Protein AF-A0A2D5C8Q0-F1 (afdb_monomer_lite)

pLDDT: mean 95.27, std 5.92, range [51.84, 98.5]

Foldseek 3Di:
DFFEAAQELLFDQPDHDQQFDDDLQDLSVVVSLVVLVVVLPDDGQWYHYNDDDIDRPSNVRSVVNNVVLVVLLVQLLVVQVVDKDFLLRSLCSSPVDDDDPVVSVSSSRSSSSSLSNCVVVVQKDWDADPNTTIIHGHDDD

Sequence (141 aa):
ASKIIFSGDHILPKITPFIPTESKDSDMLAKYTESLDKVDKIKHDIIAPGHGDLISEPHNRIKQMKLHHKRRSEKILTILEQKSFTGWEMVNNVFPRKLDDMNLRLAFQETMAHLKYLENLGKVKQEEVHKVSHWSKTRQV

Radius of gyration: 16.88 Å; chains: 1; bounding box: 46×29×52 Å

Secondary structure (DSSP, 8-state):
---EEEEETSS-SSSPPP----STT--HHHHHHHHHHHHHTS--SEEEESSSS-BSSHHHHHHHHHHHHHHHHHHHHHHTTT--EEHHHHHHHHS-S---HHHHHHHHHHHHHHHHHHHHTTSEEEEEETTEEEEEEPPP-

Structure (mmCIF, N/CA/C/O backbone):
data_AF-A0A2D5C8Q0-F1
#
_entry.id   AF-A0A2D5C8Q0-F1
#
loop_
_atom_site.group_PDB
_atom_site.id
_atom_site.type_symbol
_atom_site.label_atom_id
_atom_site.label_alt_id
_atom_site.label_comp_id
_atom_site.label_asym_id
_atom_site.label_entity_id
_atom_site.label_seq_id
_atom_site.pdbx_PDB_ins_code
_atom_site.Cartn_x
_atom_site.Cartn_y
_atom_site.Cartn_z
_atom_site.occupancy
_atom_site.B_iso_or_equiv
_atom_site.auth_seq_id
_atom_site.auth_comp_id
_atom_site.auth_asym_id
_atom_site.auth_atom_id
_atom_site.pdbx_PDB_model_num
ATOM 1 N N . ALA A 1 1 ? 21.296 0.421 -27.599 1.00 71.12 1 ALA A N 1
ATOM 2 C CA . ALA A 1 1 ? 21.710 0.298 -26.188 1.00 71.12 1 ALA A CA 1
ATOM 3 C C . ALA A 1 1 ? 20.459 0.133 -25.340 1.00 71.12 1 ALA A C 1
ATOM 5 O O . ALA A 1 1 ? 19.523 0.899 -25.558 1.00 71.12 1 ALA A O 1
ATOM 6 N N . SER A 1 2 ? 20.420 -0.859 -24.449 1.00 77.44 2 SER A N 1
ATOM 7 C CA . SER A 1 2 ? 19.283 -1.066 -23.542 1.00 77.44 2 SER A CA 1
ATOM 8 C C . SER A 1 2 ? 19.240 0.027 -22.474 1.00 77.44 2 SER A C 1
ATOM 10 O O . SER A 1 2 ? 20.286 0.457 -21.984 1.00 77.44 2 SER A O 1
ATOM 12 N N . LYS A 1 3 ? 18.042 0.481 -22.108 1.00 93.31 3 LYS A N 1
ATOM 13 C CA . LYS A 1 3 ? 17.818 1.451 -21.030 1.00 93.31 3 LYS A CA 1
ATOM 14 C C . LYS A 1 3 ? 17.546 0.710 -19.724 1.00 93.31 3 LYS A C 1
ATOM 16 O O . LYS A 1 3 ? 16.536 0.018 -19.610 1.00 93.31 3 LYS A O 1
ATOM 21 N N . ILE A 1 4 ? 18.440 0.866 -18.751 1.00 96.88 4 ILE A N 1
ATOM 22 C CA . ILE A 1 4 ? 18.385 0.166 -17.461 1.00 96.88 4 ILE A CA 1
ATOM 23 C C . ILE A 1 4 ? 18.072 1.166 -16.347 1.00 96.88 4 ILE A C 1
ATOM 25 O O . ILE A 1 4 ? 18.686 2.231 -16.283 1.00 96.88 4 ILE A O 1
ATOM 29 N N . ILE A 1 5 ? 17.144 0.808 -15.459 1.00 97.31 5 ILE A N 1
ATOM 30 C CA . ILE A 1 5 ? 16.885 1.524 -14.203 1.00 97.31 5 ILE A CA 1
ATOM 31 C C . ILE A 1 5 ? 17.461 0.717 -13.043 1.00 97.31 5 ILE A C 1
ATOM 33 O O . ILE A 1 5 ? 17.145 -0.459 -12.899 1.00 97.31 5 ILE A O 1
ATOM 37 N N . PHE A 1 6 ? 18.246 1.357 -12.181 1.00 97.75 6 PHE A N 1
ATOM 38 C CA . PHE A 1 6 ? 18.672 0.783 -10.905 1.00 97.75 6 PHE A CA 1
ATOM 39 C C . PHE A 1 6 ? 17.664 1.188 -9.825 1.00 97.75 6 PHE A C 1
ATOM 41 O O . PHE A 1 6 ? 17.604 2.358 -9.454 1.00 97.75 6 PHE A O 1
ATOM 48 N N . SER A 1 7 ? 16.825 0.256 -9.366 1.00 97.44 7 SER A N 1
ATOM 49 C CA . SER A 1 7 ? 15.683 0.575 -8.489 1.00 97.44 7 SER A CA 1
ATOM 50 C C . SER A 1 7 ? 15.983 0.483 -6.995 1.00 97.44 7 SER A C 1
ATOM 52 O O . SER A 1 7 ? 15.165 0.941 -6.194 1.00 97.44 7 SER A O 1
ATOM 54 N N . GLY A 1 8 ? 17.102 -0.132 -6.596 1.00 97.44 8 GLY A N 1
ATOM 55 C CA . GLY A 1 8 ? 17.313 -0.510 -5.196 1.00 97.44 8 GLY A CA 1
ATOM 56 C C . GLY A 1 8 ? 16.127 -1.342 -4.690 1.00 97.44 8 GLY A C 1
ATOM 57 O O . GLY A 1 8 ? 15.669 -2.253 -5.384 1.00 97.44 8 GLY A O 1
ATOM 58 N N . ASP A 1 9 ? 15.576 -0.970 -3.536 1.00 96.81 9 ASP A N 1
ATOM 59 C CA . ASP A 1 9 ? 14.424 -1.659 -2.933 1.00 96.81 9 ASP A CA 1
ATOM 60 C C . ASP A 1 9 ? 13.070 -1.155 -3.431 1.00 96.81 9 ASP A C 1
ATOM 62 O O . ASP A 1 9 ? 12.028 -1.698 -3.071 1.00 96.81 9 ASP A O 1
ATOM 66 N N . HIS A 1 10 ? 13.045 -0.130 -4.285 1.00 97.62 10 HIS A N 1
ATOM 67 C CA . HIS A 1 10 ? 11.788 0.456 -4.740 1.00 97.62 10 HIS A CA 1
ATOM 68 C C . HIS A 1 10 ? 10.932 -0.546 -5.534 1.00 97.62 10 HIS A C 1
ATOM 70 O O . HIS A 1 10 ? 9.710 -0.620 -5.362 1.00 97.62 10 HIS A O 1
ATOM 76 N N . ILE A 1 11 ? 11.589 -1.337 -6.386 1.00 98.19 11 ILE A N 1
ATOM 77 C CA . ILE A 1 11 ? 10.983 -2.375 -7.222 1.00 98.19 11 ILE A CA 1
ATOM 78 C C . ILE A 1 11 ? 11.837 -3.629 -7.077 1.00 98.19 11 ILE A C 1
ATOM 80 O O . ILE A 1 11 ? 13.010 -3.617 -7.443 1.00 98.19 11 ILE A O 1
ATOM 84 N N . LEU A 1 12 ? 11.228 -4.695 -6.559 1.00 98.25 12 LEU A N 1
ATOM 85 C CA . LEU A 1 12 ? 11.859 -5.988 -6.295 1.00 98.25 12 LEU A CA 1
ATOM 86 C C . LEU A 1 12 ? 11.144 -7.088 -7.090 1.00 98.25 12 LEU A C 1
ATOM 88 O O . LEU A 1 12 ? 9.927 -7.001 -7.266 1.00 98.25 12 LEU A O 1
ATOM 92 N N . PRO A 1 13 ? 11.839 -8.148 -7.539 1.00 97.44 13 PRO A N 1
ATOM 93 C CA . PRO A 1 13 ? 11.290 -9.117 -8.491 1.00 97.44 13 PRO A CA 1
ATOM 94 C C . PRO A 1 13 ? 10.224 -10.039 -7.884 1.00 97.44 13 PRO A C 1
ATOM 96 O O . PRO A 1 13 ? 9.270 -10.413 -8.563 1.00 97.44 13 PRO A O 1
ATOM 99 N N . LYS A 1 14 ? 10.363 -10.403 -6.602 1.00 95.56 14 LYS A N 1
ATOM 100 C CA . LYS A 1 14 ? 9.512 -11.412 -5.940 1.00 95.56 14 LYS A CA 1
ATOM 101 C C . LYS A 1 14 ? 8.579 -10.793 -4.901 1.00 95.56 14 LYS A C 1
ATOM 103 O O . LYS A 1 14 ? 7.361 -10.946 -4.989 1.00 95.56 14 LYS A O 1
ATOM 108 N N . ILE A 1 15 ? 9.129 -10.029 -3.962 1.00 95.56 15 ILE A N 1
ATOM 109 C CA . ILE A 1 15 ? 8.391 -9.421 -2.844 1.00 95.56 15 ILE A CA 1
ATOM 110 C C . ILE A 1 15 ? 8.034 -7.954 -3.114 1.00 95.56 15 ILE A C 1
ATOM 112 O O . ILE A 1 15 ? 8.573 -7.337 -4.033 1.00 95.56 15 ILE A O 1
ATOM 116 N N . THR A 1 16 ? 7.118 -7.398 -2.325 1.00 96.38 16 THR A N 1
ATOM 117 C CA . THR A 1 16 ? 6.958 -5.944 -2.200 1.00 96.38 16 THR A CA 1
ATOM 118 C C . THR A 1 16 ? 7.882 -5.428 -1.099 1.00 96.38 16 THR A C 1
ATOM 120 O O . THR A 1 16 ? 8.072 -6.140 -0.108 1.00 96.38 16 THR A O 1
ATOM 123 N N . PRO A 1 17 ? 8.463 -4.227 -1.244 1.00 96.25 17 PRO A N 1
ATOM 124 C CA . PRO A 1 17 ? 9.212 -3.618 -0.160 1.00 96.25 17 PRO A CA 1
ATOM 125 C C . PRO A 1 17 ? 8.290 -3.303 1.015 1.00 96.25 17 PRO A C 1
ATOM 127 O O . PRO A 1 17 ? 7.077 -3.134 0.861 1.00 96.25 17 PRO A O 1
ATOM 130 N N . PHE A 1 18 ? 8.890 -3.213 2.194 1.00 95.06 18 PHE A N 1
ATOM 131 C CA . PHE A 1 18 ? 8.200 -2.762 3.390 1.00 95.06 18 PHE A CA 1
ATOM 132 C C . PHE A 1 18 ? 7.789 -1.288 3.248 1.00 95.06 18 PHE A C 1
ATOM 134 O O . PHE A 1 18 ? 8.594 -0.455 2.831 1.00 95.06 18 PHE A O 1
ATOM 141 N N . ILE A 1 19 ? 6.546 -0.967 3.621 1.00 95.69 19 ILE A N 1
ATOM 142 C CA . ILE A 1 19 ? 6.030 0.407 3.647 1.00 95.69 19 ILE A CA 1
ATOM 143 C C . ILE A 1 19 ? 6.006 0.888 5.102 1.00 95.69 19 ILE A C 1
ATOM 145 O O . ILE A 1 19 ? 5.128 0.469 5.862 1.00 95.69 19 ILE A O 1
ATOM 149 N N . PRO A 1 20 ? 6.964 1.735 5.518 1.00 92.06 20 PRO A N 1
ATOM 150 C CA . PRO A 1 20 ? 7.032 2.211 6.890 1.00 92.06 20 PRO A CA 1
ATOM 151 C C . PRO A 1 20 ? 5.951 3.251 7.181 1.00 92.06 20 PRO A C 1
ATOM 153 O O . PRO A 1 20 ? 5.450 3.931 6.286 1.00 92.06 20 PRO A O 1
ATOM 156 N N . THR A 1 21 ? 5.664 3.440 8.465 1.00 91.69 21 THR A N 1
ATOM 157 C CA . THR A 1 21 ? 5.016 4.659 8.960 1.00 91.69 21 THR A CA 1
ATOM 158 C C . THR A 1 21 ? 6.089 5.641 9.410 1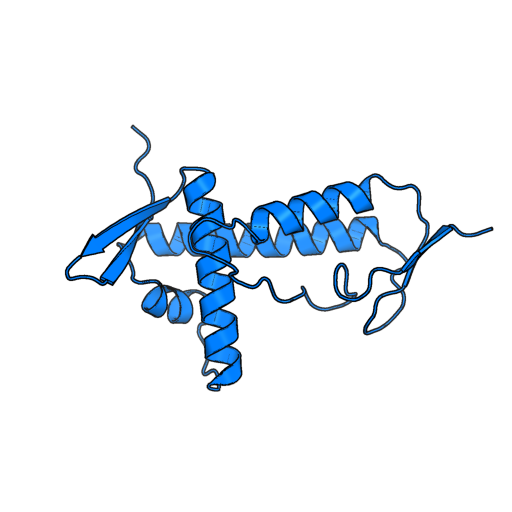.00 91.69 21 THR A C 1
ATOM 160 O O . THR A 1 21 ? 6.951 5.275 10.205 1.00 91.69 21 THR A O 1
ATOM 163 N N . GLU A 1 22 ? 6.030 6.880 8.936 1.00 88.75 22 GLU A N 1
ATOM 164 C CA . GLU A 1 22 ? 6.997 7.931 9.293 1.00 88.75 22 GLU A CA 1
ATOM 165 C C . GLU A 1 22 ? 6.438 8.873 10.370 1.00 88.75 22 GLU A C 1
ATOM 167 O O . GLU A 1 22 ? 7.084 9.151 11.376 1.00 88.75 22 GLU A O 1
ATOM 172 N N . SER A 1 23 ? 5.201 9.328 10.181 1.00 89.75 23 SER A N 1
ATOM 173 C CA . SER A 1 23 ? 4.454 10.168 11.116 1.00 89.75 23 SER A CA 1
ATOM 174 C C . SER A 1 23 ? 2.962 9.838 11.020 1.00 89.75 23 SER A C 1
ATOM 176 O O . SER A 1 23 ? 2.547 9.110 10.116 1.00 89.75 23 SER A O 1
ATOM 178 N N . LYS A 1 24 ? 2.141 10.376 11.934 1.00 79.94 24 LYS A N 1
ATOM 179 C CA . LYS A 1 24 ? 0.680 10.161 11.920 1.00 79.94 24 LYS A CA 1
ATOM 180 C C . LYS A 1 24 ? 0.004 10.676 10.642 1.00 79.94 24 LYS A C 1
ATOM 182 O O . LYS A 1 24 ? -1.016 10.129 10.229 1.00 79.94 24 LYS A O 1
ATOM 187 N N . ASP A 1 25 ? 0.592 11.685 10.008 1.00 84.56 25 ASP A N 1
ATOM 188 C CA . ASP A 1 25 ? 0.016 12.353 8.839 1.00 84.56 25 ASP A CA 1
ATOM 189 C C . ASP A 1 25 ? 0.632 11.880 7.512 1.00 84.56 25 ASP A C 1
ATOM 191 O O . ASP A 1 25 ? 0.117 12.200 6.442 1.00 84.56 25 ASP A O 1
ATOM 195 N N . SER A 1 26 ? 1.719 11.099 7.553 1.00 92.25 26 SER A N 1
ATOM 196 C CA . SER A 1 26 ? 2.435 10.667 6.347 1.00 92.25 26 SER A CA 1
ATOM 197 C C . SER A 1 26 ? 1.730 9.494 5.660 1.00 92.25 26 SER A C 1
ATOM 199 O O . SER A 1 26 ? 1.661 8.386 6.193 1.00 92.25 26 SER A O 1
ATOM 201 N N . ASP A 1 27 ? 1.266 9.718 4.430 1.00 97.25 27 ASP A N 1
ATOM 202 C CA . ASP A 1 27 ? 0.737 8.667 3.558 1.00 97.25 27 ASP A CA 1
ATOM 203 C C . ASP A 1 27 ? 1.848 8.006 2.737 1.00 97.25 27 ASP A C 1
ATOM 205 O O . ASP A 1 27 ? 2.064 8.285 1.553 1.00 97.25 27 ASP A O 1
ATOM 209 N N . MET A 1 28 ? 2.612 7.141 3.399 1.00 97.62 28 MET A N 1
ATOM 210 C CA . MET A 1 28 ? 3.742 6.462 2.764 1.00 97.62 28 MET A CA 1
ATOM 211 C C . MET A 1 28 ? 3.305 5.496 1.661 1.00 97.62 28 MET A C 1
ATOM 213 O O . MET A 1 28 ? 4.045 5.306 0.695 1.00 97.62 28 MET A O 1
ATOM 217 N N . LEU A 1 29 ? 2.099 4.927 1.756 1.00 98.12 29 LEU A N 1
ATOM 218 C CA . LEU A 1 29 ? 1.581 4.046 0.717 1.00 98.12 29 LEU A CA 1
ATOM 219 C C . LEU A 1 29 ? 1.176 4.835 -0.536 1.00 98.12 29 LEU A C 1
ATOM 221 O O . LEU A 1 29 ? 1.554 4.423 -1.633 1.00 98.12 29 LEU A O 1
ATOM 225 N N . ALA A 1 30 ? 0.493 5.981 -0.401 1.00 98.00 30 ALA A N 1
ATOM 226 C CA . ALA A 1 30 ? 0.219 6.860 -1.542 1.00 98.00 30 ALA A CA 1
ATOM 227 C C . ALA A 1 30 ? 1.524 7.270 -2.232 1.00 98.00 30 ALA A C 1
ATOM 229 O O . ALA A 1 30 ? 1.703 6.967 -3.413 1.00 98.00 30 ALA A O 1
ATOM 230 N N . LYS A 1 31 ? 2.483 7.826 -1.473 1.00 97.75 31 LYS A N 1
ATOM 231 C CA . LYS A 1 31 ? 3.805 8.233 -1.985 1.00 97.75 31 LYS A CA 1
ATOM 232 C C . LYS A 1 31 ? 4.511 7.095 -2.727 1.00 97.75 31 LYS A C 1
ATOM 234 O O . LYS A 1 31 ? 5.072 7.306 -3.802 1.00 97.75 31 LYS A O 1
ATOM 239 N N . TYR A 1 32 ? 4.475 5.883 -2.172 1.00 98.25 32 TYR A N 1
ATOM 240 C CA . TYR A 1 32 ? 5.070 4.709 -2.802 1.00 98.25 32 TYR A CA 1
ATOM 241 C C . TYR A 1 32 ? 4.382 4.352 -4.125 1.00 98.25 32 TYR A C 1
ATOM 243 O O . TYR A 1 32 ? 5.057 4.197 -5.144 1.00 98.25 32 TYR A O 1
ATOM 251 N N . THR A 1 33 ? 3.048 4.266 -4.141 1.00 98.00 33 THR A N 1
ATOM 252 C CA . THR A 1 33 ? 2.297 3.930 -5.364 1.00 98.00 33 THR A CA 1
ATOM 253 C C . THR A 1 33 ? 2.408 5.000 -6.452 1.00 98.00 33 THR A C 1
ATOM 255 O O . THR A 1 33 ? 2.520 4.657 -7.626 1.00 98.00 33 THR A O 1
ATOM 258 N N . GLU A 1 34 ? 2.477 6.279 -6.082 1.00 98.06 34 GLU A N 1
ATOM 259 C CA . GLU A 1 34 ? 2.757 7.379 -7.009 1.00 98.06 34 GLU A CA 1
ATOM 260 C C . GLU A 1 34 ? 4.183 7.313 -7.562 1.00 98.06 34 GLU A C 1
ATOM 262 O O . GLU A 1 34 ? 4.419 7.614 -8.731 1.00 98.06 34 GLU A O 1
ATOM 267 N N . SER A 1 35 ? 5.155 6.910 -6.740 1.00 98.19 35 SER A N 1
ATOM 268 C CA . SER A 1 35 ? 6.530 6.705 -7.195 1.00 98.19 35 SER A CA 1
ATOM 269 C C . SER A 1 35 ? 6.627 5.550 -8.194 1.00 98.19 35 SER A C 1
ATOM 271 O O . SER A 1 35 ? 7.302 5.692 -9.213 1.00 98.19 35 SER A O 1
ATOM 273 N N . LEU A 1 36 ? 5.883 4.459 -7.978 1.00 98.31 36 LEU A N 1
ATOM 274 C CA . LEU A 1 36 ? 5.763 3.387 -8.969 1.00 98.31 36 LEU A CA 1
ATOM 275 C C . LEU A 1 36 ? 5.226 3.918 -10.309 1.00 98.31 36 LEU A C 1
ATOM 277 O O . LEU A 1 36 ? 5.764 3.569 -11.358 1.00 98.31 36 LEU A O 1
ATOM 281 N N . ASP A 1 37 ? 4.234 4.815 -10.284 1.00 98.25 37 ASP A N 1
ATOM 282 C CA . ASP A 1 37 ? 3.687 5.444 -11.496 1.00 98.25 37 ASP A CA 1
ATOM 283 C C . ASP A 1 37 ? 4.678 6.365 -12.209 1.00 98.25 37 ASP A C 1
ATOM 285 O O . ASP A 1 37 ? 4.622 6.510 -13.431 1.00 98.25 37 ASP A O 1
ATOM 289 N N . LYS A 1 38 ? 5.601 6.991 -11.473 1.00 97.94 38 LYS A N 1
ATOM 290 C CA . LYS A 1 38 ? 6.691 7.765 -12.082 1.00 97.94 38 LYS A CA 1
ATOM 291 C C . LYS A 1 38 ? 7.641 6.846 -12.841 1.00 97.94 38 LYS A C 1
ATOM 293 O O . LYS A 1 38 ? 7.981 7.165 -13.976 1.00 97.94 38 LYS A O 1
ATOM 298 N N . VAL A 1 39 ? 8.027 5.710 -12.254 1.00 97.12 39 VAL A N 1
ATOM 299 C CA . VAL A 1 39 ? 8.915 4.740 -12.917 1.00 97.12 39 VAL A CA 1
ATOM 300 C C . VAL A 1 39 ? 8.232 4.099 -14.126 1.00 97.12 39 VAL A C 1
ATOM 302 O O . VAL A 1 39 ? 8.850 4.001 -15.183 1.00 97.12 39 VAL A O 1
ATOM 305 N N . ASP A 1 40 ? 6.948 3.748 -14.016 1.00 96.94 40 ASP A N 1
ATOM 306 C CA . ASP A 1 40 ? 6.173 3.122 -15.100 1.00 96.94 40 ASP A CA 1
ATOM 307 C C . ASP A 1 40 ? 6.075 4.006 -16.358 1.00 96.94 40 ASP A C 1
ATOM 309 O O . ASP A 1 40 ? 5.959 3.503 -17.472 1.00 96.94 40 ASP A O 1
ATOM 313 N N . LYS A 1 41 ? 6.169 5.334 -16.199 1.00 96.50 41 LYS A N 1
ATOM 314 C CA . LYS A 1 41 ? 6.152 6.308 -17.306 1.00 96.50 41 LYS A CA 1
ATOM 315 C C . LYS A 1 41 ? 7.511 6.507 -17.982 1.00 96.50 41 LYS A C 1
ATOM 317 O O . LYS A 1 41 ? 7.570 7.089 -19.066 1.00 96.50 41 LYS A O 1
ATOM 322 N N . ILE A 1 42 ? 8.611 6.077 -17.362 1.00 94.50 42 ILE A N 1
ATOM 323 C CA . ILE A 1 42 ? 9.951 6.206 -17.945 1.00 94.50 42 ILE A CA 1
ATOM 324 C C . ILE A 1 42 ? 10.113 5.134 -19.023 1.00 94.50 42 ILE A C 1
ATOM 326 O O . ILE A 1 42 ? 9.784 3.975 -18.806 1.00 94.50 42 ILE A O 1
ATOM 330 N N . LYS A 1 43 ? 10.683 5.478 -20.182 1.00 93.00 43 LYS A N 1
ATOM 331 C CA . LYS A 1 43 ? 11.044 4.474 -21.194 1.00 93.00 43 LYS A CA 1
ATOM 332 C C . LYS A 1 43 ? 12.283 3.698 -20.736 1.00 93.00 43 LYS A C 1
ATOM 334 O O . LYS A 1 43 ? 13.385 4.246 -20.800 1.00 93.00 43 LYS A O 1
ATOM 339 N N . HIS A 1 44 ? 12.103 2.450 -20.318 1.00 94.00 44 HIS A N 1
ATOM 340 C CA . HIS A 1 44 ? 13.165 1.540 -19.888 1.00 94.00 44 HIS A CA 1
ATOM 341 C C . HIS A 1 44 ? 12.866 0.107 -20.339 1.00 94.00 44 HIS A C 1
ATOM 343 O O . HIS A 1 44 ? 11.709 -0.244 -20.545 1.00 94.00 44 HIS A O 1
ATOM 349 N N . ASP A 1 45 ? 13.914 -0.698 -20.499 1.00 95.75 45 ASP A N 1
ATOM 350 C CA . ASP A 1 45 ? 13.802 -2.078 -20.980 1.00 95.75 45 ASP A CA 1
ATOM 351 C C . ASP A 1 45 ? 13.955 -3.082 -19.826 1.00 95.75 45 ASP A C 1
ATOM 353 O O . ASP A 1 45 ? 13.344 -4.144 -19.835 1.00 95.75 45 ASP A O 1
ATOM 357 N N . ILE A 1 46 ? 14.784 -2.754 -18.825 1.00 97.38 46 ILE A N 1
ATOM 358 C CA . ILE A 1 46 ? 15.130 -3.642 -17.704 1.00 97.38 46 ILE A CA 1
ATOM 359 C C . ILE A 1 46 ? 15.210 -2.827 -16.408 1.00 97.38 46 ILE A C 1
ATOM 361 O O . ILE A 1 46 ? 15.688 -1.688 -16.406 1.00 97.38 46 ILE A O 1
ATOM 365 N N . ILE A 1 47 ? 14.797 -3.431 -15.291 1.00 98.12 47 ILE A N 1
ATOM 366 C CA . ILE A 1 47 ? 15.095 -2.929 -13.943 1.00 98.12 47 ILE A CA 1
ATOM 367 C C . ILE A 1 47 ? 16.130 -3.839 -13.268 1.00 98.12 47 ILE A C 1
ATOM 369 O O . ILE A 1 47 ? 15.959 -5.058 -13.216 1.00 98.12 47 ILE A O 1
ATOM 373 N N . ALA A 1 48 ? 17.186 -3.230 -12.730 1.00 98.12 48 ALA A N 1
ATOM 374 C CA . ALA A 1 48 ? 18.191 -3.844 -11.872 1.00 98.12 48 ALA A CA 1
ATOM 375 C C . ALA A 1 48 ? 17.884 -3.513 -10.395 1.00 98.12 48 ALA A C 1
ATOM 377 O O . ALA A 1 48 ? 18.109 -2.375 -9.965 1.00 98.12 48 ALA A O 1
ATOM 378 N N . PRO A 1 49 ? 17.330 -4.463 -9.620 1.00 98.19 49 PRO A N 1
ATOM 379 C CA . PRO A 1 49 ? 16.968 -4.233 -8.225 1.00 98.19 49 PRO A CA 1
ATOM 380 C C . PRO A 1 49 ? 18.179 -4.301 -7.289 1.00 98.19 49 PRO A C 1
ATOM 382 O O . PRO A 1 49 ? 19.228 -4.834 -7.641 1.00 98.19 49 PRO A O 1
ATOM 385 N N . GLY A 1 50 ? 18.010 -3.800 -6.063 1.00 97.38 50 GLY A N 1
ATOM 386 C CA . GLY A 1 50 ? 18.985 -3.992 -4.982 1.00 97.38 50 GLY A CA 1
ATOM 387 C C . GLY A 1 50 ? 19.073 -5.449 -4.514 1.00 97.38 50 GLY A C 1
ATOM 388 O O . GLY A 1 50 ? 20.119 -5.890 -4.040 1.00 97.38 50 GLY A O 1
ATOM 389 N N . HIS A 1 51 ? 17.993 -6.217 -4.704 1.00 95.94 51 HIS A N 1
ATOM 390 C CA . HIS A 1 51 ? 17.910 -7.625 -4.326 1.00 95.94 51 HIS A CA 1
ATOM 391 C C . HIS A 1 51 ? 17.177 -8.475 -5.369 1.00 95.94 51 HIS A C 1
ATOM 393 O O . HIS A 1 51 ? 16.131 -8.088 -5.895 1.00 95.94 51 HIS A O 1
ATOM 399 N N . GLY A 1 52 ? 17.673 -9.699 -5.569 1.00 95.88 52 GLY A N 1
ATOM 400 C CA . GLY A 1 52 ? 17.106 -10.677 -6.495 1.00 95.88 52 GLY A CA 1
ATOM 401 C C . GLY A 1 52 ? 17.544 -10.469 -7.946 1.00 95.88 52 GLY A C 1
ATOM 402 O O . GLY A 1 52 ? 18.507 -9.761 -8.225 1.00 95.88 52 GLY A O 1
ATOM 403 N N . ASP A 1 53 ? 16.839 -11.132 -8.857 1.00 97.81 53 ASP A N 1
ATOM 404 C CA . ASP A 1 53 ? 17.172 -11.162 -10.282 1.00 97.81 53 ASP A CA 1
ATOM 405 C C . ASP A 1 53 ? 16.758 -9.875 -11.016 1.00 97.81 53 ASP A C 1
ATOM 407 O O . ASP A 1 53 ? 15.857 -9.150 -10.583 1.00 97.81 53 ASP A O 1
ATOM 411 N N . LEU A 1 54 ? 17.379 -9.628 -12.175 1.00 97.81 54 LEU A N 1
ATOM 412 C CA . LEU A 1 54 ? 16.950 -8.576 -13.100 1.00 97.81 54 LEU A CA 1
ATOM 413 C C . LEU A 1 54 ? 15.486 -8.769 -13.513 1.00 97.81 54 LEU A C 1
ATOM 415 O O . LEU A 1 54 ? 15.015 -9.889 -13.717 1.00 97.81 54 LEU A O 1
ATOM 419 N N . ILE A 1 55 ? 14.777 -7.659 -13.701 1.00 98.12 55 ILE A N 1
ATOM 420 C CA . ILE A 1 55 ? 13.374 -7.657 -14.113 1.00 98.12 55 ILE A CA 1
ATOM 421 C C . ILE A 1 55 ? 13.312 -7.275 -15.594 1.00 98.12 55 ILE A C 1
ATOM 423 O O . ILE A 1 55 ? 13.469 -6.104 -15.940 1.00 98.12 55 ILE A O 1
ATOM 427 N N . SER A 1 56 ? 13.075 -8.268 -16.455 1.00 97.00 56 SER A N 1
ATOM 428 C CA . SER A 1 56 ? 12.913 -8.096 -17.910 1.00 97.00 56 SER A CA 1
ATOM 429 C C . SER A 1 56 ? 11.524 -7.600 -18.323 1.00 97.00 56 SER A C 1
ATOM 431 O O . SER A 1 56 ? 11.365 -7.064 -19.410 1.00 97.00 56 SER A O 1
ATOM 433 N N . GLU A 1 57 ? 10.528 -7.747 -17.447 1.00 96.81 57 GLU A N 1
ATOM 434 C CA . GLU A 1 57 ? 9.134 -7.341 -17.672 1.00 96.81 57 GLU A CA 1
ATOM 435 C C . GLU A 1 57 ? 8.707 -6.270 -16.642 1.00 96.81 57 GLU A C 1
ATOM 437 O O . GLU A 1 57 ? 7.826 -6.510 -15.803 1.00 96.81 57 GLU A O 1
ATOM 442 N N . PRO A 1 58 ? 9.355 -5.088 -16.629 1.00 96.75 58 PRO A N 1
ATOM 443 C CA . PRO A 1 58 ? 9.249 -4.141 -15.520 1.00 96.75 58 PRO A CA 1
ATOM 444 C C . PRO A 1 58 ? 7.841 -3.565 -15.334 1.00 96.75 58 PRO A C 1
ATOM 446 O O . PRO A 1 58 ? 7.340 -3.532 -14.211 1.00 96.75 58 PRO A O 1
ATOM 449 N N . HIS A 1 59 ? 7.148 -3.212 -16.418 1.00 97.44 59 HIS A N 1
ATOM 450 C CA . HIS A 1 59 ? 5.771 -2.705 -16.365 1.00 97.44 59 HIS A CA 1
ATOM 451 C C . HIS A 1 59 ? 4.792 -3.735 -15.782 1.00 97.44 59 HIS A C 1
ATOM 453 O O . HIS A 1 59 ? 3.909 -3.409 -14.985 1.00 97.44 59 HIS A O 1
ATOM 459 N N . ASN A 1 60 ? 4.963 -5.013 -16.138 1.00 98.00 60 ASN A N 1
ATOM 460 C CA . ASN A 1 60 ? 4.166 -6.095 -15.568 1.00 98.00 60 ASN A CA 1
ATOM 461 C C . ASN A 1 60 ? 4.453 -6.249 -14.074 1.00 98.00 60 ASN A C 1
ATOM 463 O O . ASN A 1 60 ? 3.519 -6.407 -13.282 1.00 98.00 60 ASN A O 1
ATOM 467 N N . ARG A 1 61 ? 5.720 -6.125 -13.664 1.00 98.12 61 ARG A N 1
ATOM 468 C CA . ARG A 1 61 ? 6.079 -6.179 -12.248 1.00 98.12 61 ARG A CA 1
ATOM 469 C C . ARG A 1 61 ? 5.491 -5.012 -11.453 1.00 98.12 61 ARG A C 1
ATOM 471 O O . ARG A 1 61 ? 4.893 -5.245 -10.404 1.00 98.12 61 ARG A O 1
ATOM 478 N N . ILE A 1 62 ? 5.578 -3.784 -11.963 1.00 98.38 62 ILE A N 1
ATOM 479 C CA . ILE A 1 62 ? 4.989 -2.600 -11.321 1.00 98.38 62 ILE A CA 1
ATOM 480 C C . ILE A 1 62 ? 3.475 -2.784 -11.128 1.00 98.38 62 ILE A C 1
ATOM 482 O O . ILE A 1 62 ? 2.958 -2.584 -10.025 1.00 98.38 62 ILE A O 1
ATOM 486 N N . LYS A 1 63 ? 2.760 -3.264 -12.157 1.00 98.31 63 LYS A N 1
ATOM 487 C CA . LYS A 1 63 ? 1.322 -3.578 -12.061 1.00 98.31 63 LYS A CA 1
ATOM 488 C C . LYS A 1 63 ? 1.019 -4.611 -10.974 1.00 98.31 63 LYS A C 1
ATOM 490 O O . LYS A 1 63 ? 0.063 -4.428 -10.220 1.00 98.31 63 LYS A O 1
ATOM 495 N N . GLN A 1 64 ? 1.824 -5.670 -10.858 1.00 98.50 64 GLN A N 1
ATOM 496 C CA . GLN A 1 64 ? 1.666 -6.676 -9.799 1.00 98.50 64 GLN A CA 1
ATOM 497 C C . GLN A 1 64 ? 1.825 -6.067 -8.400 1.00 98.50 64 GLN A C 1
ATOM 499 O O . GLN A 1 64 ? 1.026 -6.367 -7.513 1.00 98.50 64 GLN A O 1
ATOM 504 N N . MET A 1 65 ? 2.818 -5.196 -8.200 1.00 98.50 65 MET A N 1
ATOM 505 C CA . MET A 1 65 ? 3.064 -4.536 -6.912 1.00 98.50 65 MET A CA 1
ATOM 506 C 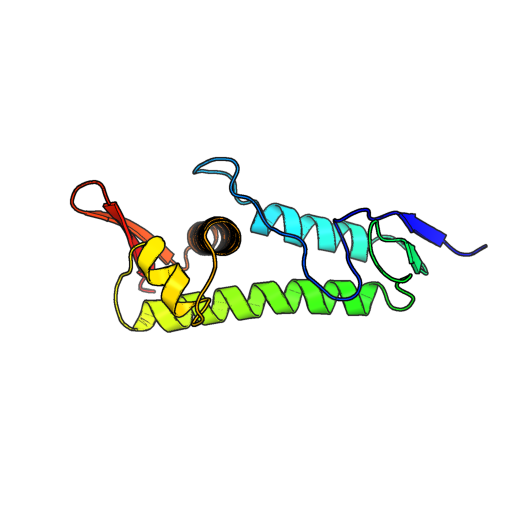C . MET A 1 65 ? 1.924 -3.576 -6.543 1.00 98.50 65 MET A C 1
ATOM 508 O O . MET A 1 65 ? 1.420 -3.614 -5.421 1.00 98.50 65 MET A O 1
ATOM 512 N N . LYS A 1 66 ? 1.420 -2.788 -7.502 1.00 98.50 66 LYS A N 1
ATOM 513 C CA . LYS A 1 66 ? 0.225 -1.951 -7.291 1.00 98.50 66 LYS A CA 1
ATOM 514 C C . LYS A 1 66 ? -1.007 -2.792 -6.942 1.00 98.50 66 LYS A C 1
ATOM 516 O O . LYS A 1 66 ? -1.741 -2.470 -6.007 1.00 98.50 66 LYS A O 1
ATOM 521 N N . LEU A 1 67 ? -1.224 -3.898 -7.660 1.00 98.44 67 LEU A N 1
ATOM 522 C CA . LEU A 1 67 ? -2.337 -4.815 -7.406 1.00 98.44 67 LEU A CA 1
ATOM 523 C C . LEU A 1 67 ? -2.242 -5.467 -6.020 1.00 98.44 67 LEU A C 1
ATOM 525 O O . LEU A 1 67 ? -3.266 -5.658 -5.367 1.00 98.44 67 LEU A O 1
ATOM 529 N N . HIS A 1 68 ? -1.033 -5.783 -5.557 1.00 98.25 68 HIS A N 1
ATOM 530 C CA . HIS A 1 68 ? -0.795 -6.321 -4.221 1.00 98.25 68 HIS A CA 1
ATOM 531 C C . HIS A 1 68 ? -1.321 -5.381 -3.127 1.00 98.25 68 HIS A C 1
ATOM 533 O O . HIS A 1 68 ? -2.125 -5.802 -2.292 1.00 98.25 68 HIS A O 1
ATOM 539 N N . HIS A 1 69 ? -0.942 -4.100 -3.173 1.00 98.38 69 HIS A N 1
ATOM 540 C CA . HIS A 1 69 ? -1.424 -3.118 -2.201 1.00 98.38 69 HIS A CA 1
ATOM 541 C C . HIS A 1 69 ? -2.923 -2.851 -2.341 1.00 98.38 69 HIS A C 1
ATOM 543 O O . HIS A 1 69 ? -3.622 -2.780 -1.331 1.00 98.38 69 HIS A O 1
ATOM 549 N N . LYS A 1 70 ? -3.450 -2.791 -3.571 1.00 98.38 70 LYS A N 1
ATOM 550 C CA . LYS A 1 70 ? -4.897 -2.674 -3.799 1.00 98.38 70 LYS A CA 1
ATOM 551 C C . LYS A 1 70 ? -5.667 -3.808 -3.109 1.00 98.38 70 LYS A C 1
ATOM 553 O O . LYS A 1 70 ? -6.578 -3.529 -2.336 1.00 98.38 70 LYS A O 1
ATOM 558 N N . ARG A 1 71 ? -5.253 -5.064 -3.312 1.00 98.38 71 ARG A N 1
ATOM 559 C CA . ARG A 1 71 ? -5.884 -6.243 -2.691 1.00 98.38 71 ARG A CA 1
ATOM 560 C C . ARG A 1 71 ? -5.798 -6.219 -1.166 1.00 98.38 71 ARG A C 1
ATOM 562 O O . ARG A 1 71 ? -6.756 -6.594 -0.496 1.00 98.38 71 ARG A O 1
ATOM 569 N N . ARG A 1 72 ? -4.672 -5.773 -0.594 1.00 98.00 72 ARG A N 1
ATOM 570 C CA . ARG A 1 72 ? -4.543 -5.637 0.867 1.00 98.00 72 ARG A CA 1
ATOM 571 C C . ARG A 1 72 ? -5.474 -4.559 1.423 1.00 98.00 72 ARG A C 1
ATOM 573 O O . ARG A 1 72 ? -6.141 -4.806 2.424 1.00 98.00 72 ARG A O 1
ATOM 580 N N . SER A 1 73 ? -5.584 -3.417 0.749 1.00 98.44 73 SER A N 1
ATOM 581 C CA . SER A 1 73 ? -6.541 -2.364 1.106 1.00 98.44 73 SER A CA 1
ATOM 582 C C . SER A 1 73 ? -7.995 -2.842 1.005 1.00 98.44 73 SER A C 1
ATOM 584 O O . SER A 1 73 ? -8.784 -2.592 1.911 1.00 98.44 73 SER A O 1
ATOM 586 N N . GLU A 1 74 ? -8.354 -3.583 -0.046 1.00 98.38 74 GLU A N 1
ATOM 587 C CA . GLU A 1 74 ? -9.684 -4.201 -0.194 1.00 98.38 74 GLU A CA 1
ATOM 588 C C . GLU A 1 74 ? -9.977 -5.210 0.926 1.00 98.38 74 GLU A C 1
ATOM 590 O O . GLU A 1 74 ? -11.069 -5.199 1.499 1.00 98.38 74 GLU A O 1
ATOM 595 N N . LYS A 1 75 ? -8.987 -6.030 1.306 1.00 98.12 75 LYS A N 1
ATOM 596 C CA . LYS A 1 75 ? -9.097 -6.942 2.453 1.00 98.12 75 LYS A CA 1
ATOM 597 C C . LYS A 1 75 ? -9.380 -6.179 3.751 1.00 98.12 75 LYS A C 1
ATOM 599 O O . LYS A 1 75 ? -10.264 -6.578 4.500 1.00 98.12 75 LYS A O 1
ATOM 604 N N . ILE A 1 76 ? -8.661 -5.084 4.010 1.00 98.25 76 ILE A N 1
ATOM 605 C CA . ILE A 1 76 ? -8.877 -4.237 5.195 1.00 98.25 76 ILE A CA 1
ATOM 606 C C . ILE A 1 76 ? -10.292 -3.658 5.207 1.00 98.25 76 ILE A C 1
ATOM 608 O O . ILE A 1 76 ? -10.974 -3.748 6.224 1.00 98.25 76 ILE A O 1
ATOM 612 N N . LEU A 1 77 ? -10.761 -3.124 4.077 1.00 98.12 77 LEU A N 1
ATOM 613 C CA . LEU A 1 77 ? -12.125 -2.604 3.965 1.00 98.12 77 LEU A CA 1
ATOM 614 C C . LEU A 1 77 ? -13.175 -3.682 4.244 1.00 98.12 77 LEU A C 1
ATOM 616 O O . LEU A 1 77 ? -14.133 -3.403 4.955 1.00 98.12 77 LEU A O 1
ATOM 620 N N . THR A 1 78 ? -12.966 -4.899 3.736 1.00 97.62 78 THR A N 1
ATOM 621 C CA . THR A 1 78 ? -13.858 -6.048 3.970 1.00 97.62 78 THR A C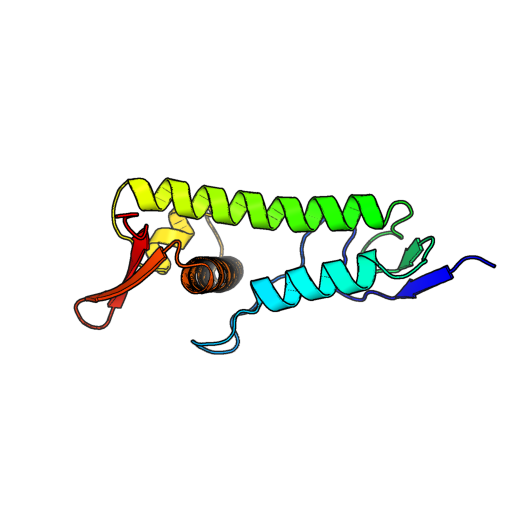A 1
ATOM 622 C C . THR A 1 78 ? -13.908 -6.429 5.454 1.00 97.62 78 THR A C 1
ATOM 624 O O . THR A 1 78 ? -14.974 -6.699 5.994 1.00 97.62 78 THR A O 1
ATOM 627 N N . ILE A 1 79 ? -12.768 -6.418 6.154 1.00 97.25 79 ILE A N 1
ATOM 628 C CA . ILE A 1 79 ? -12.722 -6.679 7.605 1.00 97.25 79 ILE A CA 1
ATOM 629 C C . ILE A 1 79 ? -13.524 -5.611 8.371 1.00 97.25 79 ILE A C 1
ATOM 631 O O . ILE A 1 79 ? -14.315 -5.942 9.254 1.00 97.25 79 ILE A O 1
ATOM 635 N N . LEU A 1 80 ? -13.369 -4.339 7.994 1.00 97.50 80 LEU A N 1
ATOM 636 C CA . LEU A 1 80 ? -14.027 -3.194 8.636 1.00 97.50 80 LEU A CA 1
ATOM 637 C C . LEU A 1 80 ? -15.539 -3.091 8.368 1.00 97.50 80 LEU A C 1
ATOM 639 O O . LEU A 1 80 ? -16.198 -2.236 8.959 1.00 97.50 80 LEU A O 1
ATOM 643 N N . GLU A 1 81 ? -16.110 -3.938 7.507 1.00 95.38 81 GLU A N 1
ATOM 644 C CA . GLU A 1 81 ? -17.568 -4.049 7.347 1.00 95.38 81 GLU A CA 1
ATOM 645 C C . GLU A 1 81 ? -18.241 -4.696 8.562 1.00 95.38 81 GLU A C 1
ATOM 647 O O . GLU A 1 81 ? -19.420 -4.458 8.805 1.00 95.38 81 GLU A O 1
ATOM 652 N N . GLN A 1 82 ? -17.499 -5.487 9.341 1.00 92.38 82 GLN A N 1
ATOM 653 C CA . GLN A 1 82 ? -18.045 -6.232 10.475 1.00 92.38 82 GLN A CA 1
ATOM 654 C C . GLN A 1 82 ? -18.266 -5.332 11.695 1.00 92.38 82 GLN A C 1
ATOM 656 O O . GLN A 1 82 ? -19.322 -5.363 12.323 1.00 92.38 82 GLN A O 1
ATOM 661 N N . LYS A 1 83 ? -17.234 -4.564 12.058 1.00 94.44 83 LYS A N 1
ATOM 662 C CA . LYS A 1 83 ? -17.191 -3.667 13.219 1.00 94.44 83 LYS A CA 1
ATOM 663 C C . LYS A 1 83 ? -15.958 -2.762 13.144 1.00 94.44 83 LYS A C 1
ATOM 665 O O . LYS A 1 83 ? -15.145 -2.886 12.227 1.00 94.44 83 LYS A O 1
ATOM 670 N N . SER A 1 84 ? -15.808 -1.876 14.125 1.00 96.38 84 SER A N 1
ATOM 671 C CA . SER A 1 84 ? -14.556 -1.154 14.332 1.00 96.38 84 SER A CA 1
ATOM 672 C C . SER A 1 84 ? -13.490 -2.043 14.977 1.00 96.38 84 SER A C 1
ATOM 674 O O . SER A 1 84 ? -13.800 -2.958 15.743 1.00 96.38 84 SER A O 1
ATOM 676 N N . PHE A 1 85 ? -12.228 -1.762 14.663 1.00 97.69 85 PHE A N 1
ATOM 677 C CA . PHE A 1 85 ? -11.071 -2.480 15.196 1.00 97.69 85 PHE A CA 1
ATOM 678 C C . PHE A 1 85 ? -9.952 -1.506 15.545 1.00 97.69 85 PHE A C 1
ATOM 680 O O . PHE A 1 85 ? -9.733 -0.509 14.855 1.00 97.69 85 PHE A O 1
ATOM 687 N N . THR A 1 86 ? -9.187 -1.819 16.581 1.00 97.38 86 THR A N 1
ATOM 688 C CA . THR A 1 86 ? -7.899 -1.167 16.821 1.00 97.38 86 THR A CA 1
ATOM 689 C C . THR A 1 86 ? -6.889 -1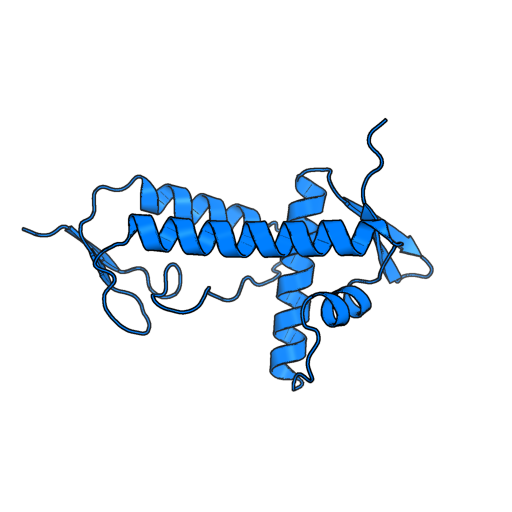.546 15.738 1.00 97.38 86 THR A C 1
ATOM 691 O O . THR A 1 86 ? -7.000 -2.591 15.092 1.00 97.38 86 THR A O 1
ATOM 694 N N . GLY A 1 87 ? -5.841 -0.733 15.565 1.00 94.75 87 GLY A N 1
ATOM 695 C CA . GLY A 1 87 ? -4.741 -1.077 14.655 1.00 94.75 87 GLY A CA 1
ATOM 696 C C . GLY A 1 87 ? -4.113 -2.441 14.977 1.00 94.75 87 GLY A C 1
ATOM 697 O O . GLY A 1 87 ? -3.761 -3.188 14.070 1.00 94.75 87 GLY A O 1
ATOM 698 N N . TRP A 1 88 ? -4.045 -2.808 16.261 1.00 94.31 88 TRP A N 1
ATOM 699 C CA . TRP A 1 88 ? -3.512 -4.098 16.702 1.00 94.31 88 TRP A CA 1
ATOM 700 C C . TRP A 1 88 ? -4.411 -5.278 16.320 1.00 94.31 88 TRP A C 1
ATOM 702 O O . TRP A 1 88 ? -3.939 -6.272 15.771 1.00 94.31 88 TRP A O 1
ATOM 712 N N . GLU A 1 89 ? -5.720 -5.167 16.549 1.00 95.88 89 GLU A N 1
ATOM 713 C CA . GLU A 1 89 ? -6.666 -6.209 16.141 1.00 95.88 89 GLU A CA 1
ATOM 714 C C . GLU A 1 89 ? -6.709 -6.368 14.616 1.00 95.88 89 GLU A C 1
ATOM 716 O O . GLU A 1 89 ? -6.849 -7.486 14.111 1.00 95.88 89 GLU A O 1
ATOM 721 N N . MET A 1 90 ? -6.532 -5.272 13.871 1.00 97.00 90 MET A N 1
ATOM 722 C CA . MET A 1 90 ? -6.435 -5.314 12.413 1.00 97.00 90 MET A CA 1
ATOM 723 C C . MET A 1 90 ? -5.254 -6.161 11.933 1.00 97.00 90 MET A C 1
ATOM 725 O O . MET A 1 90 ? -5.428 -6.936 10.993 1.00 97.00 90 MET A O 1
ATOM 729 N N . VAL A 1 91 ? -4.087 -6.095 12.588 1.00 96.75 91 VAL A N 1
ATOM 730 C CA . VAL A 1 91 ? -2.913 -6.909 12.213 1.00 96.75 91 VAL A CA 1
ATOM 731 C C . VAL A 1 91 ? -3.248 -8.397 12.198 1.00 96.75 91 VAL A C 1
ATOM 733 O O . VAL A 1 91 ? -2.953 -9.074 11.214 1.00 96.75 91 VAL A O 1
ATOM 736 N N . ASN A 1 92 ? -3.928 -8.894 13.234 1.00 93.56 92 ASN A N 1
ATOM 737 C CA . ASN A 1 92 ? -4.287 -10.311 13.347 1.00 93.56 92 ASN A CA 1
ATOM 738 C C . ASN A 1 92 ? -5.243 -10.768 12.232 1.00 93.56 92 ASN A C 1
ATOM 740 O O . ASN A 1 92 ? -5.171 -11.908 11.776 1.00 93.56 92 ASN A O 1
ATOM 744 N N . ASN A 1 93 ? -6.112 -9.874 11.750 1.00 94.94 93 ASN A N 1
ATOM 745 C CA . ASN A 1 93 ? -7.031 -10.165 10.648 1.00 94.94 93 ASN A CA 1
ATOM 746 C C . ASN A 1 93 ? -6.336 -10.077 9.272 1.00 94.94 93 ASN A C 1
ATOM 748 O O . ASN A 1 93 ? -6.597 -10.872 8.358 1.00 94.94 93 ASN A O 1
ATOM 752 N N . VAL A 1 94 ? -5.423 -9.117 9.098 1.00 95.62 94 VAL A N 1
ATOM 753 C CA . VAL A 1 94 ? -4.682 -8.926 7.841 1.00 95.62 94 VAL A CA 1
ATOM 754 C C . VAL A 1 94 ? -3.619 -10.013 7.660 1.00 95.62 94 VAL A C 1
ATOM 756 O O . VAL A 1 94 ? -3.481 -10.533 6.547 1.00 95.62 94 VAL A O 1
ATOM 759 N N . PHE A 1 95 ? -2.957 -10.431 8.738 1.00 94.81 95 PHE A N 1
ATOM 760 C CA . PHE A 1 95 ? -1.892 -11.433 8.761 1.00 94.81 95 PHE A CA 1
ATOM 761 C C . PHE A 1 95 ? -2.254 -12.605 9.697 1.00 94.81 95 PHE A C 1
ATOM 763 O O . PHE A 1 95 ? -1.697 -12.706 10.787 1.00 94.81 95 PHE A O 1
ATOM 770 N N . PRO A 1 96 ? -3.158 -13.520 9.287 1.00 92.12 96 PRO A N 1
ATOM 771 C CA . PRO A 1 96 ? -3.689 -14.580 10.150 1.00 92.12 96 PRO A CA 1
ATOM 772 C C . PRO A 1 96 ? -2.702 -15.752 10.302 1.00 92.12 96 PRO A C 1
ATOM 774 O O . PRO A 1 96 ? -2.951 -16.869 9.853 1.00 92.12 96 PRO A O 1
ATOM 777 N N . ARG A 1 97 ? -1.532 -15.488 10.887 1.00 92.50 97 ARG A N 1
ATOM 778 C CA . ARG A 1 97 ? -0.487 -16.475 11.189 1.00 92.50 97 ARG A CA 1
ATOM 779 C C . ARG A 1 97 ? 0.315 -16.035 12.410 1.00 92.50 97 ARG A C 1
ATOM 781 O O . ARG A 1 97 ? 0.357 -14.852 12.728 1.00 92.50 97 ARG A O 1
ATOM 788 N N . LYS A 1 98 ? 1.013 -16.974 13.053 1.00 92.31 98 LYS A N 1
ATOM 789 C CA . LYS A 1 98 ? 1.968 -16.635 14.113 1.00 92.31 98 LYS A CA 1
ATOM 790 C C . LYS A 1 98 ? 3.146 -15.863 13.508 1.00 92.31 98 LYS A C 1
ATOM 792 O O . LYS A 1 98 ? 3.783 -16.352 12.575 1.00 92.31 98 LYS A O 1
ATOM 797 N N . LEU A 1 99 ? 3.404 -14.668 14.029 1.00 94.25 99 LEU A N 1
ATOM 798 C CA . LEU A 1 99 ? 4.548 -13.826 13.680 1.00 94.25 99 LEU A CA 1
ATOM 799 C C . LEU A 1 99 ? 5.490 -13.759 14.886 1.00 94.25 99 LEU A C 1
ATOM 801 O O . LEU A 1 99 ? 5.022 -13.736 16.023 1.00 94.25 99 LEU A O 1
ATOM 805 N N . ASP A 1 100 ? 6.797 -13.743 14.635 1.00 96.19 100 ASP A N 1
ATOM 806 C CA . ASP A 1 100 ? 7.775 -13.312 15.639 1.00 96.19 100 ASP A CA 1
ATOM 807 C C . ASP A 1 100 ? 7.694 -11.791 15.868 1.00 96.19 100 ASP A C 1
ATOM 809 O O . ASP A 1 100 ? 7.025 -11.072 15.121 1.00 96.19 100 ASP A O 1
ATOM 813 N N . ASP A 1 101 ? 8.385 -11.299 16.895 1.00 95.19 101 ASP A N 1
ATOM 814 C CA . ASP A 1 101 ? 8.301 -9.902 17.337 1.00 95.19 101 ASP A CA 1
ATOM 815 C C . ASP A 1 101 ? 8.667 -8.898 16.233 1.00 95.19 101 ASP A C 1
ATOM 817 O O . ASP A 1 101 ? 8.033 -7.847 16.090 1.00 95.19 101 ASP A O 1
ATOM 821 N N . MET A 1 102 ? 9.668 -9.225 15.410 1.00 95.06 102 MET A N 1
ATOM 822 C CA . MET A 1 102 ? 10.107 -8.354 14.322 1.00 95.06 102 MET A CA 1
ATOM 823 C C . MET A 1 102 ? 9.055 -8.300 13.214 1.00 95.06 102 MET A C 1
ATOM 825 O O . MET A 1 102 ? 8.649 -7.215 12.792 1.00 95.06 102 MET A O 1
ATOM 829 N N . ASN A 1 103 ? 8.568 -9.458 12.772 1.00 94.94 103 ASN A N 1
ATOM 830 C CA . ASN A 1 103 ? 7.535 -9.548 11.749 1.00 94.94 103 ASN A CA 1
ATOM 831 C C . ASN A 1 103 ? 6.211 -8.936 12.214 1.00 94.94 103 ASN A C 1
ATOM 833 O O . ASN A 1 103 ? 5.503 -8.329 11.412 1.00 94.94 103 ASN A O 1
ATOM 837 N N . LEU A 1 104 ? 5.894 -9.036 13.504 1.00 95.69 104 LEU A N 1
ATOM 838 C CA . LEU A 1 104 ? 4.722 -8.410 14.102 1.00 95.69 104 LEU A CA 1
ATOM 839 C C . LEU A 1 104 ? 4.819 -6.879 14.061 1.00 95.69 104 LEU A C 1
ATOM 841 O O . LEU A 1 104 ? 3.865 -6.208 13.665 1.00 95.69 104 LEU A O 1
ATOM 845 N N . ARG A 1 105 ? 5.994 -6.318 14.373 1.00 94.88 105 ARG A N 1
ATOM 846 C CA . ARG A 1 105 ? 6.256 -4.874 14.258 1.00 94.88 105 ARG A CA 1
ATOM 847 C C .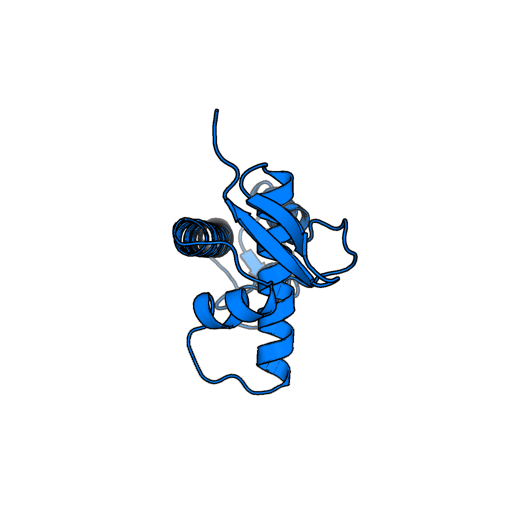 ARG A 1 105 ? 6.142 -4.371 12.815 1.00 94.88 105 ARG A C 1
ATOM 849 O O . ARG A 1 105 ? 5.621 -3.275 12.593 1.00 94.88 105 ARG A O 1
ATOM 856 N N . LEU A 1 106 ? 6.639 -5.134 11.841 1.00 95.81 106 LEU A N 1
ATOM 857 C CA . LEU A 1 106 ? 6.523 -4.785 10.419 1.00 95.81 106 LEU A CA 1
ATOM 858 C C . LEU A 1 106 ? 5.066 -4.866 9.950 1.00 95.81 106 LEU A C 1
ATOM 860 O O . LEU A 1 106 ? 4.562 -3.923 9.346 1.00 95.81 106 LEU A O 1
ATOM 864 N N . ALA A 1 107 ? 4.359 -5.939 10.310 1.00 96.31 107 ALA A N 1
ATOM 865 C CA . ALA A 1 107 ? 2.949 -6.121 9.985 1.00 96.31 107 ALA A CA 1
ATOM 866 C C . ALA A 1 107 ? 2.067 -5.005 10.567 1.00 96.31 107 ALA A C 1
ATOM 868 O O . ALA A 1 107 ? 1.148 -4.533 9.896 1.00 96.31 107 ALA A O 1
ATOM 869 N N . PHE A 1 108 ? 2.363 -4.545 11.787 1.00 96.00 108 PHE A N 1
ATOM 870 C CA . PHE A 1 108 ? 1.682 -3.403 12.392 1.00 96.00 108 PHE A CA 1
ATOM 871 C C . PHE A 1 108 ? 1.885 -2.119 11.593 1.00 96.00 108 PHE A C 1
ATOM 873 O O . PHE A 1 108 ? 0.906 -1.491 11.199 1.00 96.00 108 PHE A O 1
ATOM 880 N N . GLN A 1 109 ? 3.131 -1.755 11.289 1.00 96.12 109 GLN A N 1
ATOM 881 C CA . GLN A 1 109 ? 3.413 -0.547 10.508 1.00 96.12 109 GLN A CA 1
ATOM 882 C C . GLN A 1 109 ? 2.782 -0.600 9.114 1.00 96.12 109 GLN A C 1
ATOM 884 O O . GLN A 1 109 ? 2.154 0.366 8.693 1.00 96.12 109 GLN A O 1
ATOM 889 N N . GLU A 1 110 ? 2.860 -1.740 8.428 1.00 96.75 110 GLU A N 1
ATOM 890 C CA . GLU A 1 110 ? 2.240 -1.884 7.112 1.00 96.75 110 GLU A CA 1
ATOM 891 C C . GLU A 1 110 ? 0.708 -1.770 7.196 1.00 96.75 110 GLU A C 1
ATOM 893 O O . GLU A 1 110 ? 0.085 -1.084 6.385 1.00 96.75 110 GLU A O 1
ATOM 898 N N . THR A 1 111 ? 0.088 -2.365 8.220 1.00 97.06 111 THR A N 1
ATOM 899 C CA . THR A 1 111 ? -1.357 -2.220 8.474 1.00 97.06 111 THR A CA 1
ATOM 900 C C . THR A 1 111 ? -1.734 -0.756 8.701 1.00 97.06 111 THR A C 1
ATOM 902 O O . THR A 1 111 ? -2.700 -0.274 8.112 1.00 97.06 111 THR A O 1
ATOM 905 N N . MET A 1 112 ? -0.952 -0.027 9.500 1.00 97.00 112 MET A N 1
ATOM 906 C CA . MET A 1 112 ? -1.178 1.395 9.761 1.00 97.00 112 MET A CA 1
ATOM 907 C C . MET A 1 112 ? -0.989 2.258 8.507 1.00 97.00 112 MET A C 1
ATOM 909 O O . MET A 1 112 ? -1.792 3.158 8.276 1.00 97.00 112 MET A O 1
ATOM 913 N N . ALA A 1 113 ? -0.001 1.958 7.657 1.00 97.56 113 ALA A N 1
ATOM 914 C CA . ALA A 1 113 ? 0.189 2.648 6.380 1.00 97.56 113 ALA A CA 1
ATOM 915 C C . ALA A 1 113 ? -1.024 2.463 5.450 1.00 97.56 113 ALA A C 1
ATOM 917 O O . ALA A 1 113 ? -1.492 3.419 4.833 1.00 97.56 113 ALA A O 1
ATOM 918 N N . HIS A 1 114 ? -1.584 1.251 5.394 1.00 98.00 114 HIS A N 1
ATOM 919 C CA . HIS A 1 114 ? -2.808 0.985 4.639 1.00 98.00 114 HIS A CA 1
ATOM 920 C C . HIS A 1 114 ? -4.043 1.689 5.222 1.00 98.00 114 HIS A C 1
ATOM 922 O O . HIS A 1 114 ? -4.861 2.205 4.460 1.00 98.00 114 HIS A O 1
ATOM 928 N N . LEU A 1 115 ? -4.198 1.717 6.550 1.00 97.50 115 LEU A N 1
ATOM 929 C CA . LEU A 1 115 ? -5.301 2.425 7.208 1.00 97.50 115 LEU A CA 1
ATOM 930 C C . LEU A 1 115 ? -5.230 3.930 6.942 1.00 97.50 115 LEU A C 1
ATOM 932 O O . LEU A 1 115 ? -6.239 4.516 6.557 1.00 97.50 115 LEU A O 1
ATOM 936 N N . LYS A 1 116 ? -4.035 4.527 7.039 1.00 97.69 116 LYS A N 1
ATOM 937 C CA . LYS A 1 116 ? -3.831 5.944 6.729 1.00 97.69 116 LYS A CA 1
ATOM 938 C C . LYS A 1 116 ? -4.147 6.267 5.269 1.00 97.69 116 LYS A C 1
ATOM 940 O O . LYS A 1 116 ? -4.857 7.227 4.989 1.00 97.69 116 LYS A O 1
ATOM 945 N N . TYR A 1 117 ? -3.689 5.424 4.347 1.00 98.00 117 TYR A N 1
ATOM 946 C CA . TYR A 1 117 ? -4.013 5.554 2.928 1.00 98.00 117 TYR A CA 1
ATOM 947 C C . TYR A 1 117 ? -5.523 5.523 2.668 1.00 98.00 117 TYR A C 1
ATOM 949 O O . TYR A 1 117 ? -6.069 6.348 1.940 1.00 98.00 117 TYR A O 1
ATOM 957 N N . LEU A 1 118 ? -6.231 4.579 3.290 1.00 98.00 118 LEU A N 1
ATOM 958 C CA . LEU A 1 118 ? -7.683 4.469 3.158 1.00 98.00 118 LEU A CA 1
ATOM 959 C C . LEU A 1 118 ? -8.430 5.644 3.802 1.00 98.00 118 LEU A C 1
ATOM 961 O O . LEU A 1 118 ? -9.488 6.026 3.299 1.00 98.00 118 LEU A O 1
ATOM 965 N N . GLU A 1 119 ? -7.902 6.198 4.892 1.00 97.56 119 GLU A N 1
ATOM 966 C CA . GLU A 1 119 ? -8.449 7.379 5.564 1.00 97.56 119 GLU A CA 1
ATOM 967 C C . GLU A 1 119 ? -8.354 8.609 4.673 1.00 97.56 119 GLU A C 1
ATOM 969 O O . GLU A 1 119 ? -9.351 9.297 4.470 1.00 97.56 119 GLU A O 1
ATOM 974 N N . ASN A 1 120 ? -7.194 8.834 4.057 1.00 96.94 120 ASN A N 1
ATOM 975 C CA . ASN A 1 120 ? -6.994 9.942 3.125 1.00 96.94 120 ASN A CA 1
ATOM 976 C C . ASN A 1 120 ? -7.876 9.823 1.872 1.00 96.94 120 ASN A C 1
ATOM 978 O O . ASN A 1 120 ? -8.264 10.829 1.285 1.00 96.94 120 ASN A O 1
ATOM 982 N N . LEU A 1 121 ? -8.247 8.598 1.481 1.00 96.88 121 LEU A N 1
ATOM 983 C CA . LEU A 1 121 ? -9.248 8.340 0.440 1.00 96.88 121 LEU A CA 1
ATOM 984 C C . LEU A 1 121 ? -10.705 8.486 0.928 1.00 96.88 121 LEU A C 1
ATOM 986 O O . LEU A 1 121 ? -11.629 8.206 0.163 1.00 96.88 121 LEU A O 1
ATOM 990 N N . GLY A 1 122 ? -10.930 8.842 2.195 1.00 97.50 122 GLY A N 1
ATOM 991 C CA . GLY A 1 122 ? -12.252 8.982 2.811 1.00 97.50 122 GLY A CA 1
ATOM 992 C C . GLY A 1 122 ? -12.997 7.663 3.036 1.00 97.50 122 GLY A C 1
ATOM 993 O O . GLY A 1 122 ? -14.190 7.673 3.335 1.00 97.50 122 GLY A O 1
ATOM 994 N N . LYS A 1 123 ? -12.335 6.509 2.880 1.00 97.94 123 LYS A N 1
ATOM 995 C CA . LYS A 1 123 ? -12.980 5.182 2.934 1.00 97.94 123 LYS A CA 1
ATOM 996 C C . LYS A 1 123 ? -13.095 4.617 4.344 1.00 97.94 123 LYS A C 1
ATOM 998 O O . LYS A 1 123 ? -13.963 3.782 4.602 1.00 97.94 123 LYS A O 1
ATOM 1003 N N . VAL A 1 124 ? -12.207 5.038 5.233 1.00 97.94 124 VAL A N 1
ATOM 1004 C CA . VAL A 1 124 ? -12.227 4.691 6.654 1.00 97.94 124 VAL A CA 1
ATOM 1005 C C . VAL A 1 124 ? -12.058 5.959 7.477 1.00 97.94 124 VAL A C 1
ATOM 1007 O O . VAL A 1 124 ? -11.601 6.977 6.962 1.00 97.94 124 VAL A O 1
ATOM 1010 N N . LYS A 1 125 ? -12.407 5.883 8.755 1.00 97.00 125 LYS A N 1
ATOM 1011 C CA . LYS A 1 125 ? -12.187 6.946 9.732 1.00 97.00 125 LYS A CA 1
ATOM 1012 C C . LYS A 1 125 ? -11.599 6.379 11.016 1.00 97.00 125 LYS A C 1
ATOM 1014 O O . LYS A 1 125 ? -11.893 5.233 11.380 1.00 97.00 125 LYS A O 1
ATOM 1019 N N . GLN A 1 126 ? -10.805 7.199 11.691 1.00 95.88 126 GLN A N 1
ATOM 1020 C CA . GLN A 1 126 ? -10.245 6.926 13.005 1.00 95.88 126 GLN A CA 1
ATOM 1021 C C . GLN A 1 126 ? -11.045 7.666 14.083 1.00 95.88 126 GLN A C 1
ATOM 1023 O O . GLN A 1 126 ? -11.302 8.861 13.973 1.00 95.88 126 GLN A O 1
ATOM 1028 N N . GLU A 1 127 ? -11.413 6.960 15.146 1.00 95.56 127 GLU A N 1
ATOM 1029 C CA . GLU A 1 127 ? -12.035 7.529 16.343 1.00 95.56 127 GLU A CA 1
ATOM 1030 C C . GLU A 1 127 ? -11.223 7.114 17.571 1.00 95.56 127 GLU A C 1
ATOM 1032 O O . GLU A 1 127 ? -10.767 5.973 17.679 1.00 95.56 127 GLU A O 1
ATOM 1037 N N . GLU A 1 128 ? -11.002 8.041 18.501 1.00 95.06 128 GLU A N 1
ATOM 1038 C CA . GLU A 1 128 ? -10.312 7.734 19.750 1.00 95.06 128 GLU A CA 1
ATOM 1039 C C . GLU A 1 128 ? -11.323 7.329 20.826 1.00 95.06 128 GLU A C 1
ATOM 1041 O O . GLU A 1 128 ? -12.196 8.108 21.202 1.00 95.06 128 GLU A O 1
ATOM 1046 N N . VAL A 1 129 ? -11.178 6.109 21.347 1.00 93.50 129 VAL A N 1
ATOM 1047 C CA . VAL A 1 129 ? -11.976 5.583 22.460 1.00 93.50 129 VAL A CA 1
ATOM 1048 C C . VAL A 1 129 ? -11.016 5.196 23.576 1.00 93.50 129 VAL A C 1
ATOM 1050 O O . VAL A 1 129 ? -10.135 4.363 23.378 1.00 93.50 129 VAL A O 1
ATOM 1053 N N . HIS A 1 130 ? -11.148 5.826 24.745 1.00 92.25 130 HIS A N 1
ATOM 1054 C CA . HIS A 1 130 ? -10.272 5.594 25.905 1.00 92.25 130 HIS A CA 1
ATOM 1055 C C . HIS A 1 130 ? -8.766 5.677 25.572 1.00 92.25 130 HIS A C 1
ATOM 1057 O O . HIS A 1 130 ? -7.983 4.836 26.008 1.00 92.25 130 HIS A O 1
ATOM 1063 N N . LYS A 1 131 ? -8.351 6.695 24.798 1.00 92.19 131 LYS A N 1
ATOM 1064 C CA . LYS A 1 131 ? -6.966 6.897 24.315 1.00 92.19 131 LYS A CA 1
ATOM 1065 C C . LYS A 1 131 ? -6.455 5.829 23.337 1.00 92.19 131 LYS A C 1
ATOM 1067 O O . LYS A 1 131 ? -5.259 5.774 23.055 1.00 92.19 131 LYS A O 1
ATOM 1072 N N . VAL A 1 132 ? -7.342 4.986 22.804 1.00 94.12 132 VAL A N 1
ATOM 1073 C CA . VAL A 1 132 ? -7.016 3.960 21.810 1.00 94.12 132 VAL A CA 1
ATOM 1074 C C . VAL A 1 132 ? -7.754 4.243 20.511 1.00 94.12 132 VAL A C 1
ATOM 1076 O O . VAL A 1 132 ? -8.978 4.367 20.463 1.00 94.12 132 VAL A O 1
ATOM 1079 N N . SER A 1 133 ? -6.999 4.307 19.422 1.00 94.50 133 SER A N 1
ATOM 1080 C CA . SER A 1 133 ? -7.545 4.539 18.091 1.00 94.50 133 SER A CA 1
ATOM 1081 C C . SER A 1 133 ? -8.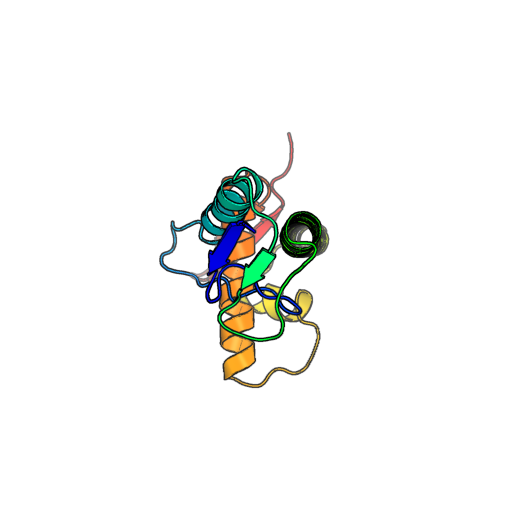262 3.313 17.539 1.00 94.50 133 SER A C 1
ATOM 1083 O O . SER A 1 133 ? -7.661 2.245 17.402 1.00 94.50 133 SER A O 1
ATOM 1085 N N . HIS A 1 134 ? -9.525 3.501 17.179 1.00 97.25 134 HIS A N 1
ATOM 1086 C CA . HIS A 1 134 ? -10.368 2.526 16.506 1.00 97.25 134 HIS A CA 1
ATOM 1087 C C . HIS A 1 134 ? -10.654 2.991 15.083 1.00 97.25 134 HIS A C 1
ATOM 1089 O O . HIS A 1 134 ? -10.951 4.157 14.839 1.00 97.25 134 HIS A O 1
ATOM 1095 N N . TRP A 1 135 ? -10.573 2.061 14.143 1.00 97.62 135 TRP A N 1
ATOM 1096 C CA . TRP A 1 135 ? -10.803 2.288 12.726 1.00 97.62 135 TRP A CA 1
ATOM 1097 C C . TRP A 1 135 ? -12.143 1.690 12.335 1.00 97.62 135 TRP A C 1
ATOM 1099 O O . TRP A 1 135 ? -12.470 0.580 12.751 1.00 97.62 135 TRP A O 1
ATOM 1109 N N . SER A 1 136 ? -12.918 2.411 11.532 1.00 97.50 136 SER A N 1
ATOM 1110 C CA . SER A 1 136 ? -14.196 1.940 10.989 1.00 97.50 136 SER A CA 1
ATOM 1111 C C . SER A 1 136 ? -14.363 2.382 9.540 1.00 97.50 136 SER A C 1
ATOM 1113 O O . SER A 1 136 ? -13.762 3.368 9.112 1.00 97.50 136 SER A O 1
ATOM 1115 N N . LYS A 1 137 ? -15.173 1.655 8.765 1.00 96.81 137 LYS A N 1
ATOM 1116 C CA . LYS A 1 137 ? -15.528 2.058 7.399 1.00 96.81 137 LYS A CA 1
ATOM 1117 C C . LYS A 1 137 ? -16.378 3.334 7.443 1.00 96.81 137 LYS A C 1
ATOM 1119 O O . LYS A 1 137 ? -17.323 3.429 8.229 1.00 96.81 137 LYS A O 1
ATOM 1124 N N . THR A 1 138 ? -16.069 4.308 6.592 1.00 95.19 138 THR A N 1
ATOM 1125 C CA . THR A 1 138 ? -16.894 5.514 6.450 1.00 95.19 138 THR A CA 1
ATOM 1126 C C . THR A 1 138 ? -18.232 5.123 5.828 1.00 95.19 138 THR A C 1
ATOM 1128 O O . THR A 1 138 ? -18.268 4.456 4.792 1.00 95.19 138 THR A O 1
ATOM 1131 N N . ARG A 1 139 ? -19.348 5.513 6.455 1.00 83.44 139 ARG A N 1
ATOM 1132 C CA . ARG A 1 139 ? -20.681 5.321 5.868 1.00 83.44 139 ARG A CA 1
ATOM 1133 C C . ARG A 1 139 ? -20.829 6.297 4.702 1.00 83.44 139 ARG A C 1
ATOM 1135 O O . ARG A 1 139 ? -20.663 7.496 4.902 1.00 83.44 139 ARG A O 1
ATOM 1142 N N . GLN A 1 140 ? -21.109 5.788 3.505 1.00 64.31 140 GLN A N 1
ATOM 1143 C CA . GLN A 1 140 ? -21.578 6.638 2.413 1.00 64.31 140 GLN A CA 1
ATOM 1144 C C . GLN A 1 140 ? -23.008 7.066 2.755 1.00 64.31 140 GLN A C 1
ATOM 1146 O O . GLN A 1 140 ? -23.823 6.212 3.111 1.00 64.31 140 GLN A O 1
ATOM 1151 N N . VAL A 1 141 ? -23.246 8.378 2.757 1.00 51.84 141 VAL A N 1
ATOM 1152 C CA . VAL A 1 141 ? -24.576 8.985 2.914 1.00 51.84 141 VAL A CA 1
ATOM 1153 C C . VAL A 1 141 ? -25.307 8.907 1.583 1.00 51.84 141 VAL A C 1
ATOM 1155 O O . VAL A 1 141 ? -24.630 9.135 0.554 1.00 51.84 141 VAL A O 1
#